Protein AF-A0A357A1F5-F1 (afdb_monomer_lite)

Structure (mmCIF, N/CA/C/O backbone):
data_AF-A0A357A1F5-F1
#
_entry.id   AF-A0A357A1F5-F1
#
loop_
_atom_site.group_PDB
_atom_site.id
_atom_site.type_symbol
_atom_site.label_atom_id
_atom_site.label_alt_id
_atom_site.label_comp_id
_atom_site.label_asym_id
_atom_site.label_entity_id
_atom_site.label_seq_id
_atom_site.pdbx_PDB_ins_code
_atom_site.Cartn_x
_atom_site.Cartn_y
_atom_site.Cartn_z
_atom_site.occupancy
_atom_site.B_iso_or_equiv
_atom_site.auth_seq_id
_atom_site.auth_comp_id
_atom_site.auth_asym_id
_atom_site.auth_atom_id
_atom_site.pdbx_PDB_model_num
ATOM 1 N N . MET A 1 1 ? -5.193 12.712 -18.871 1.00 34.47 1 MET A N 1
ATOM 2 C CA . MET A 1 1 ? -5.203 13.002 -17.421 1.00 34.47 1 MET A CA 1
ATOM 3 C C . MET A 1 1 ? -4.021 12.265 -16.805 1.00 34.47 1 MET A C 1
ATOM 5 O O . MET A 1 1 ? -4.047 11.046 -16.773 1.00 34.47 1 MET A O 1
ATOM 9 N N . THR A 1 2 ? -2.942 12.952 -16.423 1.00 32.88 2 THR A N 1
ATOM 10 C CA . THR A 1 2 ? -1.792 12.306 -15.763 1.00 32.88 2 THR A CA 1
ATOM 11 C C . THR A 1 2 ? -1.949 12.461 -14.257 1.00 32.88 2 THR A C 1
ATOM 13 O O . THR A 1 2 ? -1.684 13.533 -13.716 1.00 32.88 2 THR A O 1
ATOM 16 N N . ALA A 1 3 ? -2.402 11.411 -13.575 1.00 40.53 3 ALA A N 1
ATOM 17 C CA . ALA A 1 3 ? -2.366 11.350 -12.120 1.00 40.53 3 ALA A CA 1
ATOM 18 C C . ALA A 1 3 ? -0.908 11.147 -11.682 1.00 40.53 3 ALA A C 1
ATOM 20 O O . ALA A 1 3 ? -0.460 10.025 -11.471 1.00 40.53 3 ALA A O 1
ATOM 21 N N . ARG A 1 4 ? -0.127 12.230 -11.598 1.00 48.81 4 ARG A N 1
ATOM 22 C CA . ARG A 1 4 ? 1.127 12.183 -10.845 1.00 48.81 4 ARG A CA 1
ATOM 23 C C . ARG A 1 4 ? 0.730 12.200 -9.376 1.00 48.81 4 ARG A C 1
ATOM 25 O O . ARG A 1 4 ? 0.204 13.202 -8.906 1.00 48.81 4 ARG A O 1
ATOM 32 N N . ALA A 1 5 ? 0.916 11.091 -8.668 1.00 53.19 5 ALA A N 1
ATOM 33 C CA . ALA A 1 5 ? 0.856 11.107 -7.213 1.00 53.19 5 ALA A CA 1
ATOM 34 C C . ALA A 1 5 ? 1.968 12.055 -6.729 1.00 53.19 5 ALA A C 1
ATOM 36 O O . ALA A 1 5 ? 3.145 11.708 -6.782 1.00 53.19 5 ALA A O 1
ATOM 37 N N . VAL A 1 6 ? 1.611 13.288 -6.354 1.00 56.94 6 VAL A N 1
ATOM 38 C CA . VAL A 1 6 ? 2.560 14.348 -5.960 1.00 56.94 6 VAL A CA 1
ATOM 39 C C . VAL A 1 6 ? 3.006 14.138 -4.507 1.00 56.94 6 VAL A C 1
ATOM 41 O O . VAL A 1 6 ? 2.802 14.985 -3.644 1.00 56.94 6 VAL A O 1
ATOM 44 N N . GLY A 1 7 ? 3.561 12.967 -4.199 1.00 74.19 7 GLY A N 1
ATOM 45 C CA . GLY A 1 7 ? 4.016 12.651 -2.849 1.00 74.19 7 GLY A CA 1
ATOM 46 C C . GLY A 1 7 ? 4.634 11.266 -2.725 1.00 74.19 7 GLY A C 1
ATOM 47 O O . GLY A 1 7 ? 4.376 10.379 -3.546 1.00 74.19 7 GLY A O 1
ATOM 48 N N . SER A 1 8 ? 5.432 11.084 -1.670 1.00 88.38 8 SER A N 1
ATOM 49 C CA . SER A 1 8 ? 6.035 9.792 -1.335 1.00 88.38 8 SER A CA 1
ATOM 50 C C . SER A 1 8 ? 4.972 8.706 -1.193 1.00 88.38 8 SER A C 1
ATOM 52 O O . SER A 1 8 ? 3.796 8.984 -0.909 1.00 88.38 8 SER A O 1
ATOM 54 N N . PHE A 1 9 ? 5.378 7.450 -1.369 1.00 91.31 9 PHE A N 1
ATOM 55 C CA . PHE A 1 9 ? 4.456 6.329 -1.222 1.00 91.31 9 PHE A CA 1
ATOM 56 C C . PHE A 1 9 ? 3.709 6.340 0.119 1.00 91.31 9 PHE A C 1
ATOM 58 O O . PHE A 1 9 ? 2.485 6.198 0.137 1.00 91.31 9 PHE A O 1
ATOM 65 N N . ARG A 1 10 ? 4.404 6.676 1.214 1.00 92.62 10 ARG A N 1
ATOM 66 C CA . ARG A 1 10 ? 3.819 6.855 2.555 1.00 92.62 10 ARG A CA 1
ATOM 67 C C . ARG A 1 10 ? 2.640 7.833 2.582 1.00 92.62 10 ARG A C 1
ATOM 69 O O . ARG A 1 10 ? 1.583 7.493 3.103 1.00 92.62 10 ARG A O 1
ATOM 76 N N . VAL A 1 11 ? 2.790 9.023 1.993 1.00 92.06 11 VAL A N 1
ATOM 77 C CA . VAL A 1 11 ? 1.719 10.041 1.973 1.00 92.06 11 VAL A CA 1
ATOM 78 C C . VAL A 1 11 ? 0.493 9.523 1.231 1.00 92.06 11 VAL A C 1
ATOM 80 O O . VAL A 1 11 ? -0.639 9.721 1.661 1.00 92.06 11 VAL A O 1
ATOM 83 N N . THR A 1 12 ? 0.713 8.830 0.116 1.00 93.00 12 THR A N 1
ATOM 84 C CA . THR A 1 12 ? -0.397 8.288 -0.673 1.00 93.00 12 THR A CA 1
ATOM 85 C C . THR A 1 12 ? -1.125 7.170 0.064 1.00 93.00 12 THR A C 1
ATOM 87 O O . THR A 1 12 ? -2.349 7.111 0.001 1.00 93.00 12 THR A O 1
ATOM 90 N N . LEU A 1 13 ? -0.404 6.315 0.792 1.00 94.50 13 LEU A N 1
ATOM 91 C CA . LEU A 1 13 ? -1.016 5.278 1.621 1.00 94.50 13 LEU A CA 1
ATOM 92 C C . LEU A 1 13 ? -1.866 5.882 2.731 1.00 94.50 13 LEU A C 1
ATOM 94 O O . LEU A 1 13 ? -3.013 5.483 2.899 1.00 94.50 13 LEU A O 1
ATOM 98 N N . GLU A 1 14 ? -1.343 6.883 3.433 1.00 94.88 14 GLU A N 1
ATOM 99 C CA . GLU A 1 14 ? -2.072 7.542 4.513 1.00 94.88 14 GLU A CA 1
ATOM 100 C C . GLU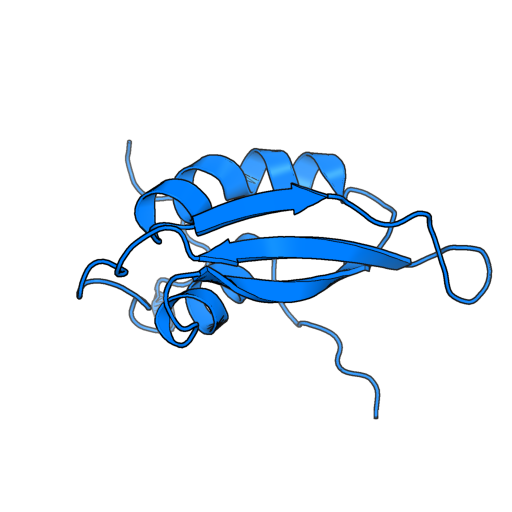 A 1 14 ? -3.359 8.212 4.024 1.00 94.88 14 GLU A C 1
ATOM 102 O O . GLU A 1 14 ? -4.375 8.164 4.707 1.00 94.88 14 GLU A O 1
ATOM 107 N N . LEU A 1 15 ? -3.348 8.777 2.815 1.00 94.00 15 LEU A N 1
ATOM 108 C CA . LEU A 1 15 ? -4.528 9.399 2.218 1.00 94.00 15 LEU A CA 1
ATOM 109 C C . LEU A 1 15 ? -5.522 8.399 1.615 1.00 94.00 15 LEU A C 1
ATOM 111 O O . LEU A 1 15 ? -6.695 8.736 1.485 1.00 94.00 15 LEU A O 1
ATOM 115 N N . ALA A 1 16 ? -5.083 7.200 1.225 1.00 95.06 16 ALA A N 1
ATOM 116 C CA . ALA A 1 16 ? -5.923 6.240 0.508 1.00 95.06 16 ALA A CA 1
ATOM 117 C C . ALA A 1 16 ? -6.444 5.102 1.396 1.00 95.06 16 ALA A C 1
ATOM 119 O O . ALA A 1 16 ? -7.634 4.787 1.363 1.00 95.06 16 ALA A O 1
ATOM 120 N N . VAL A 1 17 ? -5.573 4.485 2.200 1.00 96.62 17 VAL A N 1
ATOM 121 C CA . VAL A 1 17 ? -5.879 3.280 2.988 1.00 96.62 17 VAL A CA 1
ATOM 122 C C . VAL A 1 17 ? -7.047 3.467 3.967 1.00 96.62 17 VAL A C 1
ATOM 124 O O . VAL A 1 17 ? -7.854 2.539 4.068 1.00 96.62 17 VAL A O 1
ATOM 127 N N . PRO A 1 18 ? -7.225 4.620 4.649 1.00 96.31 18 PRO A N 1
ATOM 128 C CA . PRO A 1 18 ? -8.374 4.834 5.533 1.00 96.31 18 PRO A CA 1
ATOM 129 C C . PRO A 1 18 ? -9.743 4.715 4.857 1.00 96.31 18 PRO A C 1
ATOM 131 O O . PRO A 1 18 ? -10.712 4.359 5.519 1.00 96.31 18 PRO A O 1
ATOM 134 N N . TYR A 1 19 ? -9.820 4.955 3.548 1.00 94.88 19 TYR A N 1
ATOM 135 C CA . TYR A 1 19 ? -11.066 4.875 2.783 1.00 94.88 19 TYR A CA 1
ATOM 136 C C . TYR A 1 19 ? -11.285 3.510 2.120 1.00 94.88 19 TYR A C 1
ATOM 138 O O . TYR A 1 19 ? -12.324 3.270 1.505 1.00 94.88 19 TYR A O 1
ATOM 146 N N . MET A 1 20 ? -10.316 2.599 2.217 1.00 97.00 20 MET A N 1
ATOM 147 C CA . MET A 1 20 ? -10.446 1.254 1.671 1.00 97.00 20 MET A CA 1
ATOM 148 C C . MET A 1 20 ? -11.320 0.391 2.582 1.00 97.00 20 MET A C 1
ATOM 150 O O . MET A 1 20 ? -11.121 0.340 3.796 1.00 97.00 20 MET A O 1
ATOM 154 N N . LYS A 1 21 ? -12.242 -0.372 1.987 1.00 97.12 21 LYS A N 1
ATOM 155 C CA . LYS A 1 21 ? -12.949 -1.442 2.705 1.00 97.12 21 LYS A CA 1
ATOM 156 C C . LYS A 1 21 ? -11.958 -2.505 3.192 1.00 97.12 21 LYS A C 1
ATOM 158 O O . LYS A 1 21 ? -11.012 -2.823 2.471 1.00 97.12 21 LYS A O 1
ATOM 163 N N . VAL A 1 22 ? -12.207 -3.108 4.354 1.00 98.19 22 VAL A N 1
ATOM 164 C CA . VAL A 1 22 ? -11.462 -4.298 4.810 1.00 98.19 22 VAL A CA 1
ATOM 165 C C . VAL A 1 22 ? -11.621 -5.434 3.788 1.00 98.19 22 VAL A C 1
ATOM 167 O O . VAL A 1 22 ? -12.700 -5.627 3.227 1.00 98.19 22 VAL A O 1
ATOM 170 N N . GLY A 1 23 ? -10.523 -6.123 3.473 1.00 97.69 23 GLY A N 1
ATOM 171 C CA . GLY A 1 23 ? -10.402 -7.082 2.369 1.00 97.69 23 GLY A CA 1
ATOM 172 C C . GLY A 1 23 ? -10.277 -6.442 0.977 1.00 97.69 23 GLY A C 1
ATOM 173 O O . GLY A 1 23 ? -10.059 -7.139 -0.011 1.00 97.69 23 GLY A O 1
ATOM 174 N N . GLY A 1 24 ? -10.417 -5.118 0.861 1.00 97.31 24 GLY A N 1
ATOM 175 C CA . GLY A 1 24 ? -10.240 -4.379 -0.387 1.00 97.31 24 GLY A CA 1
ATOM 176 C C . GLY A 1 24 ? -8.770 -4.222 -0.776 1.00 97.31 24 GLY A C 1
ATOM 177 O O . GLY A 1 24 ? -7.883 -4.230 0.074 1.00 97.31 24 GLY A O 1
ATOM 178 N N . SER A 1 25 ? -8.512 -4.046 -2.073 1.00 97.12 25 SER A N 1
ATOM 179 C CA . SER A 1 25 ? -7.174 -3.763 -2.609 1.00 97.12 25 SER A CA 1
ATOM 180 C C . SER A 1 25 ? -7.118 -2.383 -3.258 1.00 97.12 25 SER A C 1
ATOM 182 O O . SER A 1 25 ? -8.060 -1.971 -3.934 1.00 97.12 25 SER A O 1
ATOM 184 N N . GLY A 1 26 ? -6.002 -1.692 -3.052 1.00 96.44 26 GLY A N 1
ATOM 185 C CA . GLY A 1 26 ? -5.628 -0.457 -3.724 1.00 96.44 26 GLY A CA 1
ATOM 186 C C . GLY A 1 26 ? -4.431 -0.715 -4.631 1.00 96.44 26 GLY A C 1
ATOM 187 O O . GLY A 1 26 ? -3.556 -1.521 -4.303 1.00 96.44 26 GLY A O 1
ATOM 188 N N . PHE A 1 27 ? -4.403 -0.040 -5.776 1.00 95.44 27 PHE A N 1
ATOM 189 C CA . PHE A 1 27 ? -3.352 -0.172 -6.780 1.00 95.44 27 PHE A CA 1
ATOM 190 C C . PHE A 1 27 ? -2.682 1.182 -6.958 1.00 95.44 27 PHE A C 1
ATOM 192 O O . PHE A 1 27 ? -3.336 2.159 -7.319 1.00 95.44 27 PHE A O 1
ATOM 199 N N . PHE A 1 28 ? -1.385 1.234 -6.675 1.00 93.31 28 PHE A N 1
ATOM 200 C CA . PHE A 1 28 ? -0.624 2.473 -6.589 1.00 93.31 28 PHE A CA 1
ATOM 201 C C . PHE A 1 28 ? 0.470 2.478 -7.659 1.00 93.31 28 PHE A C 1
ATOM 203 O O . PHE A 1 28 ? 1.492 1.809 -7.482 1.00 93.31 28 PHE A O 1
ATOM 210 N N . PRO A 1 29 ? 0.271 3.201 -8.776 1.00 92.06 29 PRO A N 1
ATOM 211 C CA . PRO A 1 29 ? 1.309 3.417 -9.774 1.00 92.06 29 PRO A CA 1
ATOM 212 C C . PRO A 1 29 ? 2.500 4.160 -9.169 1.00 92.06 29 PRO A C 1
ATOM 214 O O . PRO A 1 29 ? 2.327 5.192 -8.517 1.00 92.06 29 PRO A O 1
ATOM 217 N N . ARG A 1 30 ? 3.706 3.647 -9.404 1.00 89.62 30 ARG A N 1
ATOM 218 C CA . ARG A 1 30 ? 4.975 4.244 -8.982 1.00 89.62 30 ARG A CA 1
ATOM 219 C C . ARG A 1 30 ? 6.006 4.171 -10.086 1.00 89.62 30 ARG A C 1
ATOM 221 O O . ARG A 1 30 ? 5.955 3.274 -10.922 1.00 89.62 30 ARG A O 1
ATOM 228 N N . GLY A 1 31 ? 6.942 5.116 -10.066 1.00 87.31 31 GLY A N 1
ATOM 229 C CA . GLY A 1 31 ? 8.129 5.030 -10.904 1.00 87.31 31 GLY A CA 1
ATOM 230 C C . GLY A 1 31 ? 8.934 3.784 -10.540 1.00 87.31 31 GLY A C 1
ATOM 231 O O . GLY A 1 31 ? 9.034 3.423 -9.371 1.00 87.31 31 GLY A O 1
ATOM 232 N N . ARG A 1 32 ? 9.503 3.116 -11.543 1.00 80.50 32 ARG A N 1
ATOM 233 C CA . ARG A 1 32 ? 10.340 1.922 -11.362 1.00 80.50 32 ARG A CA 1
ATOM 234 C C . ARG A 1 32 ? 11.572 2.220 -10.506 1.00 80.50 32 ARG A C 1
ATOM 236 O O . ARG A 1 32 ? 12.010 1.383 -9.718 1.00 80.50 32 ARG A O 1
ATOM 243 N N . VAL A 1 33 ? 12.151 3.406 -10.677 1.00 78.44 33 VAL A N 1
ATOM 244 C CA . VAL A 1 33 ? 13.328 3.829 -9.917 1.00 78.44 33 VAL A CA 1
ATOM 245 C C . VAL A 1 33 ? 12.902 4.049 -8.461 1.00 78.44 33 VAL A C 1
ATOM 247 O O . VAL A 1 33 ? 12.015 4.854 -8.205 1.00 78.44 33 VAL A O 1
ATOM 250 N N . HIS A 1 34 ? 13.524 3.324 -7.525 1.00 82.69 34 HIS A N 1
ATOM 251 C CA . HIS A 1 34 ? 1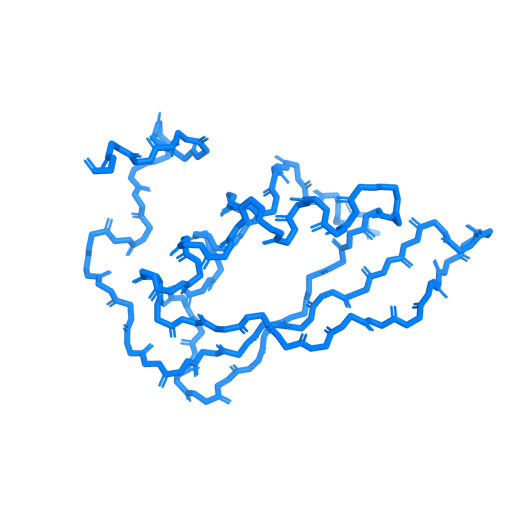3.281 3.388 -6.070 1.00 82.69 34 HIS A CA 1
ATOM 252 C C . HIS A 1 34 ? 11.986 2.747 -5.539 1.00 82.69 34 HIS A C 1
ATOM 254 O O . HIS A 1 34 ? 11.690 2.887 -4.353 1.00 82.69 34 HIS A O 1
ATOM 260 N N . VAL A 1 35 ? 11.247 1.978 -6.348 1.00 88.44 35 VAL A N 1
ATOM 261 C CA . VAL A 1 35 ? 9.992 1.350 -5.888 1.00 88.44 35 VAL A CA 1
ATOM 262 C C . VAL A 1 35 ? 10.185 0.450 -4.657 1.00 88.44 35 VAL A C 1
ATOM 264 O O . VAL A 1 35 ? 9.364 0.468 -3.747 1.00 88.44 35 VAL A O 1
ATOM 267 N N . MET A 1 36 ? 11.286 -0.308 -4.594 1.00 90.44 36 MET A N 1
ATOM 268 C CA . MET A 1 36 ? 11.558 -1.215 -3.471 1.00 90.44 36 MET A CA 1
ATOM 269 C C . MET A 1 36 ? 11.894 -0.446 -2.193 1.00 90.44 36 MET A C 1
ATOM 271 O O . MET A 1 36 ? 11.320 -0.735 -1.149 1.00 90.44 36 MET A O 1
ATOM 275 N N . SER A 1 37 ? 12.731 0.592 -2.283 1.00 90.56 37 SER A N 1
ATOM 276 C CA . SER A 1 37 ? 13.034 1.460 -1.139 1.00 90.56 37 SER A CA 1
ATOM 277 C C . SER A 1 37 ? 11.797 2.214 -0.647 1.00 90.56 37 SER A C 1
ATOM 279 O O . SER A 1 37 ? 11.601 2.337 0.555 1.00 90.56 37 SER A O 1
ATOM 281 N N . GLU A 1 38 ? 10.911 2.664 -1.545 1.00 90.38 38 GLU A N 1
ATOM 282 C CA . GLU A 1 38 ? 9.644 3.279 -1.129 1.00 90.38 38 GLU A CA 1
ATOM 283 C C . GLU A 1 38 ? 8.742 2.289 -0.380 1.00 90.38 38 GLU A C 1
ATOM 285 O O . GLU A 1 38 ? 8.073 2.676 0.579 1.00 90.38 38 GLU A O 1
ATOM 290 N N . ILE A 1 39 ? 8.710 1.021 -0.809 1.00 93.06 39 ILE A N 1
ATOM 291 C CA . ILE A 1 39 ? 7.961 -0.039 -0.124 1.00 93.06 39 ILE A CA 1
ATOM 292 C C . ILE A 1 39 ? 8.538 -0.276 1.266 1.00 93.06 39 ILE A C 1
ATOM 294 O O . ILE A 1 39 ? 7.774 -0.246 2.227 1.00 93.06 39 ILE A O 1
ATOM 298 N N . GLU A 1 40 ? 9.851 -0.482 1.374 1.00 92.88 40 GLU A N 1
ATOM 299 C CA . GLU A 1 40 ? 10.551 -0.691 2.648 1.00 92.88 40 GLU A CA 1
ATOM 300 C C . GLU A 1 40 ? 10.279 0.459 3.618 1.00 92.88 40 GLU A C 1
ATOM 302 O O . GLU A 1 40 ? 9.831 0.235 4.741 1.00 92.88 40 GLU A O 1
ATOM 307 N N . GLU A 1 41 ? 10.430 1.702 3.159 1.00 90.62 41 GLU A N 1
ATOM 308 C CA . GLU A 1 41 ? 10.145 2.883 3.968 1.00 90.62 41 GLU A CA 1
ATOM 309 C C . GLU A 1 41 ? 8.678 2.986 4.389 1.00 90.62 41 GLU A C 1
ATOM 311 O O . GLU A 1 41 ? 8.384 3.654 5.377 1.00 90.62 41 GLU A O 1
ATOM 316 N N . ALA A 1 42 ? 7.742 2.380 3.660 1.00 92.06 42 ALA A N 1
ATOM 317 C CA . ALA A 1 42 ? 6.313 2.460 3.936 1.00 92.06 42 ALA A CA 1
ATOM 318 C C . ALA A 1 42 ? 5.746 1.282 4.744 1.00 92.06 42 ALA A C 1
ATOM 320 O O . ALA A 1 42 ? 4.589 1.366 5.163 1.00 92.06 42 ALA A O 1
ATOM 321 N N . GLN A 1 43 ? 6.523 0.222 4.995 1.00 92.31 43 GLN A N 1
ATOM 322 C CA . GLN A 1 43 ? 6.028 -1.002 5.642 1.00 92.31 43 GLN A CA 1
ATOM 323 C C . GLN A 1 43 ? 5.397 -0.748 7.016 1.00 9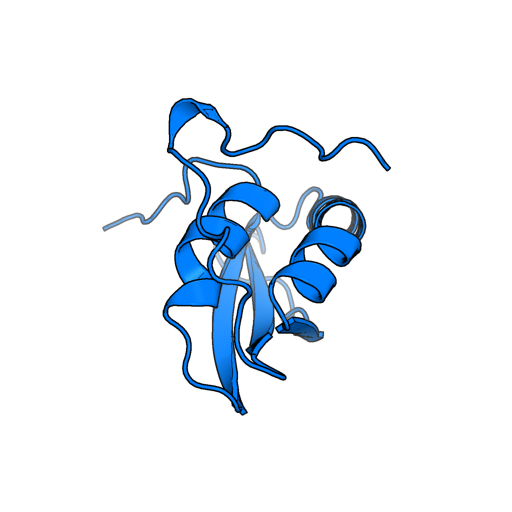2.31 43 GLN A C 1
ATOM 325 O O . GLN A 1 43 ? 4.291 -1.228 7.275 1.00 92.31 43 GLN A O 1
ATOM 330 N N . ASP A 1 44 ? 6.055 0.039 7.868 1.00 93.25 44 ASP A N 1
ATOM 331 C CA . ASP A 1 44 ? 5.560 0.321 9.222 1.00 93.25 44 ASP A CA 1
ATOM 332 C C . ASP A 1 44 ? 4.234 1.085 9.189 1.00 93.25 44 ASP A C 1
ATOM 334 O O . ASP A 1 44 ? 3.266 0.702 9.844 1.00 93.25 44 ASP A O 1
ATOM 338 N N . LEU A 1 45 ? 4.149 2.105 8.329 1.00 93.94 45 LEU A N 1
ATOM 339 C CA . LEU A 1 45 ? 2.923 2.878 8.152 1.00 93.94 45 LEU A CA 1
ATOM 340 C C . LEU A 1 45 ? 1.795 2.009 7.588 1.00 93.94 45 LEU A C 1
ATOM 342 O O . LEU A 1 45 ? 0.655 2.138 8.017 1.00 93.94 45 LEU A O 1
ATOM 346 N N . CYS A 1 46 ? 2.083 1.106 6.647 1.00 94.50 46 CYS A N 1
ATOM 347 C CA . CYS A 1 46 ? 1.091 0.144 6.169 1.00 94.50 46 CYS A CA 1
ATOM 348 C C . CYS A 1 46 ? 0.510 -0.672 7.329 1.00 94.50 46 CYS A C 1
ATOM 350 O O . CYS A 1 46 ? -0.713 -0.774 7.439 1.00 94.50 46 CYS A O 1
ATOM 352 N N . ARG A 1 47 ? 1.367 -1.181 8.223 1.00 94.25 47 ARG A N 1
ATOM 353 C CA . ARG A 1 47 ? 0.947 -1.963 9.391 1.00 94.25 47 ARG A CA 1
ATOM 354 C C . ARG A 1 47 ? 0.061 -1.151 10.336 1.00 94.25 47 ARG A C 1
ATOM 356 O O . ARG A 1 47 ? -1.002 -1.631 10.722 1.00 94.25 47 ARG A O 1
ATOM 363 N N . GLU A 1 48 ? 0.449 0.080 10.656 1.00 94.56 48 GLU A N 1
ATOM 364 C CA . GLU A 1 48 ? -0.345 0.999 11.489 1.00 94.56 48 GLU A CA 1
ATOM 365 C C . GLU A 1 48 ? -1.693 1.350 10.853 1.00 94.56 48 GLU A C 1
ATOM 367 O O . GLU A 1 48 ? -2.731 1.385 11.518 1.00 94.56 48 GLU A O 1
ATOM 372 N N . LEU A 1 49 ? -1.698 1.550 9.534 1.00 96.50 49 LEU A N 1
ATOM 373 C CA . LEU A 1 49 ? -2.911 1.778 8.765 1.00 96.50 49 LEU A CA 1
ATOM 374 C C . LEU A 1 49 ? -3.749 0.502 8.609 1.00 96.50 49 LEU A C 1
ATOM 376 O O . LEU A 1 49 ? -4.796 0.559 7.968 1.00 96.50 49 LEU A O 1
ATOM 380 N N 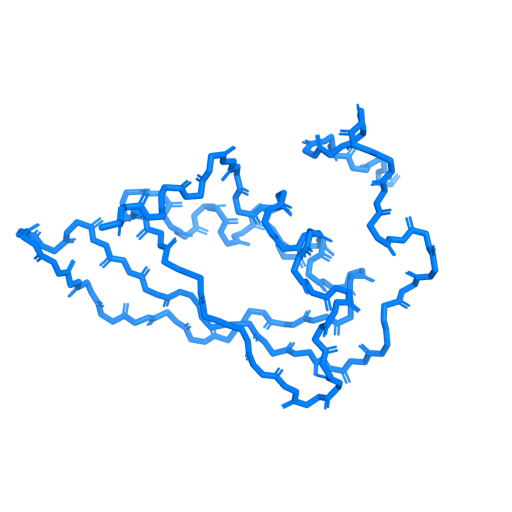. GLY A 1 50 ? -3.335 -0.645 9.155 1.00 97.12 50 GLY A N 1
ATOM 381 C CA . GLY A 1 50 ? -4.064 -1.908 9.061 1.00 97.12 50 GLY A CA 1
ATOM 382 C C . GLY A 1 50 ? -4.091 -2.490 7.646 1.00 97.12 50 GLY A C 1
ATOM 383 O O . GLY A 1 50 ? -5.114 -3.034 7.220 1.00 97.12 50 GLY A O 1
ATOM 384 N N . ALA A 1 51 ? -3.009 -2.320 6.892 1.00 97.88 51 ALA A N 1
ATOM 385 C CA . ALA A 1 51 ? -2.856 -2.769 5.517 1.00 97.88 51 ALA A CA 1
ATOM 386 C C . ALA A 1 51 ? -1.511 -3.469 5.290 1.00 97.88 51 ALA A C 1
ATOM 388 O O . ALA A 1 51 ? -0.569 -3.338 6.066 1.00 97.88 51 ALA A O 1
ATOM 389 N N . GLU A 1 52 ? -1.420 -4.204 4.189 1.00 97.19 52 GLU A N 1
ATOM 390 C CA . GLU A 1 52 ? -0.236 -4.969 3.815 1.00 97.19 52 GLU A CA 1
ATOM 391 C C . GLU A 1 52 ? 0.119 -4.707 2.353 1.00 97.19 52 GLU A C 1
ATOM 393 O O . GLU A 1 52 ? -0.751 -4.722 1.474 1.00 97.19 52 GLU A O 1
ATOM 398 N N . VAL A 1 53 ? 1.405 -4.468 2.089 1.00 95.88 53 VAL A N 1
ATOM 399 C CA . VAL A 1 53 ? 1.927 -4.430 0.722 1.00 95.88 53 VAL A CA 1
ATOM 400 C C . VAL A 1 53 ? 2.002 -5.863 0.207 1.00 95.88 53 VAL A C 1
ATOM 402 O O . VAL A 1 53 ? 2.702 -6.691 0.773 1.00 95.88 53 VAL A O 1
ATOM 405 N N . GLY A 1 54 ? 1.265 -6.149 -0.863 1.00 92.12 54 GLY A N 1
ATOM 406 C CA . GLY A 1 54 ? 1.280 -7.447 -1.522 1.00 92.12 54 GLY A CA 1
ATOM 407 C C . GLY A 1 54 ? 2.277 -7.466 -2.677 1.00 92.12 54 GLY A C 1
ATOM 408 O O . GLY A 1 54 ? 3.478 -7.295 -2.512 1.00 92.12 54 GLY A O 1
ATOM 409 N N . SER A 1 55 ? 1.765 -7.687 -3.885 1.00 94.00 55 SER A N 1
ATOM 410 C CA . SER A 1 55 ? 2.575 -7.833 -5.094 1.00 94.00 55 SER A CA 1
ATOM 411 C C . SER A 1 55 ? 2.960 -6.497 -5.730 1.00 94.00 55 SER A C 1
ATOM 413 O O . SER A 1 55 ? 2.159 -5.558 -5.755 1.00 94.00 55 SER A O 1
ATOM 415 N N . VAL A 1 56 ? 4.121 -6.474 -6.383 1.00 95.06 56 VAL A N 1
ATOM 416 C CA . VAL A 1 56 ? 4.517 -5.424 -7.330 1.00 95.06 56 VAL A CA 1
ATOM 417 C C . VAL A 1 56 ? 4.424 -5.983 -8.746 1.00 95.06 56 VAL A C 1
ATOM 419 O O . VAL A 1 56 ? 4.893 -7.089 -9.008 1.00 95.06 56 VAL A O 1
ATOM 422 N N . SER A 1 57 ? 3.790 -5.252 -9.660 1.00 94.56 57 SER A N 1
ATOM 423 C CA . SER A 1 57 ? 3.683 -5.679 -11.056 1.00 94.56 57 SER A CA 1
ATOM 424 C C . SER A 1 57 ? 5.050 -5.668 -11.755 1.00 94.56 57 SER A C 1
ATOM 426 O O . SER A 1 57 ? 5.944 -4.908 -11.363 1.00 94.56 57 SER A O 1
ATOM 428 N N . PRO A 1 58 ? 5.203 -6.411 -12.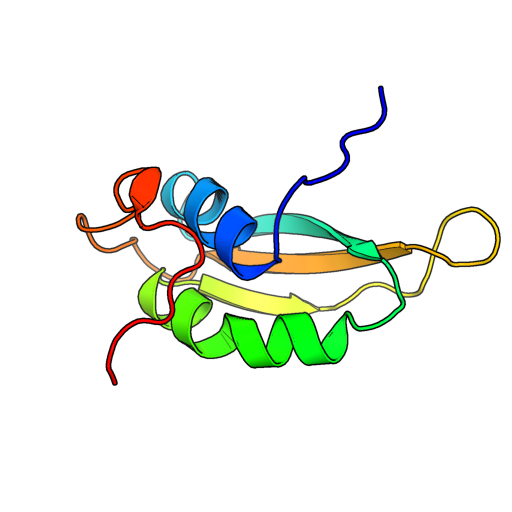865 1.00 93.44 58 PRO A N 1
ATOM 429 C CA . PRO A 1 58 ? 6.263 -6.130 -13.825 1.00 93.44 58 PRO A CA 1
ATOM 430 C C . PRO A 1 58 ? 6.240 -4.654 -14.276 1.00 93.44 58 PRO A C 1
ATOM 432 O O . PRO A 1 58 ? 5.173 -4.021 -14.232 1.00 93.44 58 PRO A O 1
ATOM 435 N N . PRO A 1 59 ? 7.388 -4.093 -14.700 1.00 91.75 59 PRO A N 1
ATOM 436 C CA . PRO A 1 59 ? 7.444 -2.755 -15.280 1.00 91.75 59 PRO A CA 1
ATOM 437 C C . PRO A 1 59 ? 6.562 -2.601 -16.526 1.00 91.75 59 PRO A C 1
ATOM 439 O O . PRO A 1 59 ? 6.474 -3.516 -17.342 1.00 91.75 59 PRO A O 1
ATOM 442 N N . TYR A 1 60 ? 5.934 -1.436 -16.681 1.00 88.88 60 TYR A N 1
ATOM 443 C CA . TYR A 1 60 ? 5.067 -1.065 -17.802 1.00 88.88 60 TYR A CA 1
ATOM 444 C C . TYR A 1 60 ? 5.218 0.426 -18.160 1.00 88.88 60 TYR A C 1
ATOM 446 O O . TYR A 1 60 ? 5.898 1.182 -17.461 1.00 88.88 60 TYR A O 1
ATOM 454 N N . GLY A 1 61 ? 4.562 0.843 -19.247 1.00 86.50 61 GLY A N 1
ATOM 455 C CA . GLY A 1 61 ? 4.690 2.184 -19.824 1.00 86.50 61 GLY A CA 1
ATOM 456 C C . GLY A 1 61 ? 5.871 2.289 -20.788 1.00 86.50 61 GLY A C 1
ATOM 457 O O . GLY A 1 61 ? 6.593 1.310 -21.002 1.00 86.50 61 GLY A O 1
ATOM 458 N N . ASP A 1 62 ? 6.065 3.473 -21.366 1.00 82.88 62 ASP A N 1
ATOM 459 C CA . ASP A 1 62 ? 7.177 3.727 -22.284 1.00 82.88 62 ASP A CA 1
ATOM 460 C C . ASP A 1 62 ? 8.501 3.443 -21.563 1.00 82.88 62 ASP A C 1
ATOM 462 O O . ASP A 1 62 ? 8.743 3.934 -20.463 1.00 82.88 62 ASP A O 1
ATOM 466 N N . ASN A 1 63 ? 9.316 2.553 -22.136 1.00 85.38 63 ASN A N 1
ATOM 467 C CA . ASN A 1 63 ? 10.577 2.060 -21.563 1.00 85.38 63 ASN A CA 1
ATOM 468 C C . ASN A 1 63 ? 10.480 1.377 -20.177 1.00 85.38 63 ASN A C 1
ATOM 470 O O . ASN A 1 63 ? 11.501 1.172 -19.515 1.00 85.38 63 ASN A O 1
ATOM 474 N N . GLY A 1 64 ? 9.285 0.972 -19.730 1.00 85.88 64 GLY A N 1
ATOM 475 C CA . GLY A 1 64 ? 9.108 0.299 -18.438 1.00 85.88 64 GLY A CA 1
ATOM 476 C C . GLY A 1 64 ? 9.361 1.219 -17.240 1.00 85.88 64 GLY A C 1
ATOM 477 O O . GLY A 1 64 ? 9.928 0.793 -16.232 1.00 85.88 64 GLY A O 1
ATOM 478 N N . GLU A 1 65 ? 8.985 2.491 -17.359 1.00 88.06 65 GLU A N 1
ATOM 479 C CA . GLU A 1 65 ? 9.209 3.510 -16.330 1.00 88.06 65 GLU A CA 1
ATOM 480 C C . GLU A 1 65 ? 8.314 3.357 -15.093 1.00 88.06 65 GLU A C 1
ATOM 482 O O . GLU A 1 65 ? 8.615 3.952 -14.059 1.00 88.06 65 GLU A O 1
ATOM 487 N N . SER A 1 66 ? 7.232 2.574 -15.162 1.00 89.75 66 SER A N 1
ATOM 488 C CA . SER A 1 66 ? 6.232 2.467 -14.092 1.00 89.75 66 SER A CA 1
ATOM 489 C C . SER A 1 66 ? 6.019 1.036 -13.599 1.00 89.75 66 SER A C 1
ATOM 491 O O . SER A 1 66 ? 6.143 0.079 -14.351 1.00 89.75 66 SER A O 1
ATOM 493 N N . GLN A 1 67 ? 5.642 0.884 -12.332 1.00 92.81 67 GLN A N 1
ATOM 494 C CA . GLN A 1 67 ? 5.191 -0.362 -11.704 1.00 92.81 67 GLN A CA 1
ATOM 495 C C . GLN A 1 67 ? 3.947 -0.096 -10.849 1.00 92.81 67 GLN A C 1
ATOM 497 O O . GLN A 1 67 ? 3.680 1.037 -10.456 1.00 92.81 67 GLN A O 1
ATOM 502 N N . ILE A 1 68 ? 3.136 -1.124 -10.605 1.00 94.00 68 ILE A N 1
ATOM 503 C CA . ILE A 1 68 ? 1.953 -1.038 -9.745 1.00 94.00 68 ILE A CA 1
ATOM 504 C C . ILE A 1 68 ? 2.250 -1.785 -8.458 1.00 94.00 68 ILE A C 1
ATOM 506 O O . ILE A 1 68 ? 2.529 -2.982 -8.489 1.00 94.00 68 ILE A O 1
ATOM 510 N N . ILE A 1 69 ? 2.128 -1.098 -7.328 1.00 95.56 69 ILE A N 1
ATOM 511 C CA . ILE A 1 69 ? 2.147 -1.729 -6.012 1.00 95.56 69 ILE A CA 1
ATOM 512 C C . ILE A 1 69 ? 0.703 -2.039 -5.618 1.00 95.56 69 ILE A C 1
ATOM 514 O O . ILE A 1 69 ? -0.143 -1.141 -5.597 1.00 95.56 69 ILE A O 1
ATOM 518 N N . ARG A 1 70 ? 0.408 -3.300 -5.299 1.00 96.75 70 ARG A N 1
ATOM 519 C CA . ARG A 1 70 ? -0.874 -3.693 -4.709 1.00 96.75 70 ARG A CA 1
ATOM 520 C C . ARG A 1 70 ? -0.768 -3.643 -3.189 1.00 96.75 70 ARG A C 1
ATOM 522 O O . ARG A 1 70 ? 0.113 -4.271 -2.614 1.00 96.75 70 ARG A O 1
ATOM 529 N N . VAL A 1 71 ? -1.715 -2.974 -2.544 1.00 97.94 71 VAL A N 1
ATOM 530 C CA . VAL A 1 71 ? -1.853 -2.954 -1.081 1.00 97.94 71 VAL A CA 1
ATOM 531 C C . VAL A 1 71 ? -3.233 -3.469 -0.711 1.00 97.94 71 VAL A C 1
ATOM 533 O O . VAL A 1 71 ? -4.221 -3.066 -1.322 1.00 97.94 71 VAL A O 1
ATOM 536 N N . THR A 1 72 ? -3.311 -4.369 0.266 1.00 98.19 72 THR A N 1
ATOM 537 C CA . THR A 1 72 ? -4.573 -4.954 0.740 1.00 98.19 72 THR A CA 1
ATOM 538 C C . THR A 1 72 ? -4.898 -4.419 2.127 1.00 98.19 72 THR A C 1
ATOM 540 O O . THR A 1 72 ? -4.034 -4.376 2.999 1.00 98.19 72 THR A O 1
ATOM 543 N N . LYS A 1 73 ? -6.145 -4.002 2.344 1.00 98.31 73 LYS A N 1
ATOM 544 C CA . LYS A 1 73 ? -6.644 -3.590 3.656 1.00 98.31 73 LYS A CA 1
ATOM 545 C C . LYS A 1 73 ? -6.967 -4.831 4.480 1.00 98.31 73 LYS A C 1
ATOM 547 O O . LYS A 1 73 ? -7.893 -5.560 4.135 1.00 98.31 73 LYS A O 1
ATOM 552 N N . MET A 1 74 ? -6.245 -5.052 5.569 1.00 98.19 74 MET A N 1
ATOM 553 C CA . MET A 1 74 ? -6.384 -6.264 6.383 1.00 98.19 74 MET A CA 1
ATOM 554 C C . MET A 1 74 ? -7.332 -6.061 7.567 1.00 98.19 74 MET A C 1
ATOM 556 O O . MET A 1 74 ? -8.061 -6.972 7.940 1.00 98.19 74 MET A O 1
ATOM 560 N N . GLN A 1 75 ? -7.375 -4.849 8.122 1.00 97.50 75 GLN A N 1
ATOM 561 C CA . GLN A 1 75 ? -8.196 -4.500 9.286 1.00 97.50 75 GLN A CA 1
ATOM 562 C C . GLN A 1 75 ? -8.594 -3.021 9.259 1.00 97.50 75 GLN A C 1
ATOM 564 O O . GLN A 1 75 ? -8.138 -2.277 8.392 1.00 97.50 75 GLN A O 1
ATOM 569 N N . SER A 1 76 ? -9.446 -2.572 10.187 1.00 96.69 76 SER A N 1
ATOM 570 C CA . SER A 1 76 ? -9.811 -1.150 10.297 1.00 96.69 76 SER A CA 1
ATOM 571 C C . SER A 1 76 ? -8.582 -0.271 10.554 1.00 96.69 76 SER A C 1
ATOM 573 O O . SER A 1 76 ? -7.641 -0.692 11.221 1.00 96.69 76 SER A O 1
ATOM 575 N N . THR A 1 77 ? -8.579 0.950 10.013 1.00 95.94 77 THR A N 1
ATOM 576 C CA . THR A 1 77 ? -7.552 1.955 10.343 1.00 95.94 77 THR A CA 1
ATOM 577 C C . THR A 1 77 ? -7.844 2.535 11.725 1.00 95.94 77 THR A C 1
ATOM 579 O O . THR A 1 77 ? -9.016 2.698 12.070 1.00 95.94 77 THR A O 1
ATOM 582 N N . SER A 1 78 ? -6.805 2.878 12.494 1.00 92.69 78 SER A N 1
ATOM 583 C CA . SER A 1 78 ? -6.960 3.729 13.683 1.00 92.69 78 SER A CA 1
ATOM 584 C C . SER A 1 78 ? -7.603 5.076 13.313 1.00 92.69 78 SER A C 1
ATOM 586 O O . SER A 1 78 ? -7.348 5.615 12.235 1.00 92.69 78 SER A O 1
ATOM 588 N N . LEU A 1 79 ? -8.408 5.633 14.225 1.00 91.31 79 LEU A N 1
ATOM 589 C CA . LEU A 1 79 ? -9.096 6.923 14.059 1.00 91.31 79 LEU A CA 1
ATOM 590 C C . LEU A 1 79 ? -8.140 8.126 13.996 1.00 91.31 79 LEU A C 1
ATOM 592 O O . LEU A 1 79 ? -8.555 9.227 13.644 1.00 91.31 79 LEU A O 1
ATOM 596 N N . GLU A 1 80 ? -6.865 7.931 14.332 1.00 90.88 80 GLU A N 1
ATOM 597 C CA . GLU A 1 80 ? -5.821 8.960 14.242 1.00 90.88 80 GLU A CA 1
ATOM 598 C C . GLU A 1 80 ? -5.388 9.252 12.795 1.00 90.88 80 GLU A C 1
ATOM 600 O O . GLU A 1 80 ? -4.707 10.250 12.539 1.00 90.88 80 GLU A O 1
ATOM 605 N N . PHE A 1 81 ? -5.802 8.401 11.849 1.00 91.50 81 PHE A N 1
ATOM 606 C CA . PHE A 1 81 ? -5.487 8.512 10.431 1.00 91.50 81 PHE A CA 1
ATOM 607 C C . PHE A 1 81 ? -6.730 8.824 9.572 1.00 91.50 81 PHE A C 1
ATOM 609 O O . PHE A 1 81 ? -7.823 8.338 9.866 1.00 91.50 81 PHE A O 1
ATOM 616 N N . PRO A 1 82 ? -6.572 9.555 8.452 1.00 91.06 82 PRO A N 1
ATOM 617 C CA . PRO A 1 82 ? -5.345 10.237 8.041 1.00 91.06 82 PRO A CA 1
ATOM 618 C C . PRO A 1 82 ? -4.997 11.367 9.014 1.00 91.06 82 PRO A C 1
ATOM 620 O O . PRO A 1 82 ? -5.886 12.048 9.533 1.00 91.06 82 PRO A O 1
ATOM 623 N N . ARG A 1 83 ? -3.703 11.601 9.256 1.00 90.44 83 ARG A N 1
ATOM 624 C CA . ARG A 1 83 ? -3.294 12.733 10.089 1.00 90.44 83 ARG A CA 1
ATOM 625 C C . ARG A 1 83 ? -3.656 14.039 9.385 1.00 90.44 83 ARG A C 1
ATOM 627 O O . ARG A 1 83 ? -3.901 14.106 8.178 1.00 90.44 83 ARG A O 1
ATOM 634 N N . ARG A 1 84 ? -3.652 15.130 10.153 1.00 87.94 84 ARG A N 1
ATOM 635 C CA . ARG A 1 84 ? -3.835 16.482 9.600 1.00 87.94 84 ARG A CA 1
ATOM 636 C C . ARG A 1 84 ? -2.817 16.720 8.483 1.00 87.94 84 ARG A C 1
ATOM 638 O O . ARG A 1 84 ? -1.649 16.401 8.665 1.00 87.94 84 ARG A O 1
ATOM 645 N N . ALA A 1 85 ? -3.231 17.377 7.397 1.00 83.38 85 ALA A N 1
ATOM 646 C CA . ALA A 1 85 ? -2.410 17.584 6.195 1.00 83.38 85 ALA A CA 1
ATOM 647 C C . ALA A 1 85 ? -0.975 18.079 6.475 1.00 83.38 85 ALA A C 1
ATOM 649 O O . ALA A 1 85 ? -0.026 17.606 5.861 1.00 83.38 85 ALA A O 1
ATOM 650 N N . LYS A 1 86 ? -0.801 18.970 7.464 1.00 84.94 86 LYS A N 1
ATOM 651 C CA . LYS A 1 86 ? 0.507 19.501 7.895 1.00 84.94 86 LYS A CA 1
ATOM 652 C C . LYS A 1 86 ? 1.483 18.463 8.479 1.00 84.94 86 LYS A C 1
ATOM 654 O O . LYS A 1 86 ? 2.645 18.786 8.681 1.00 84.94 86 LYS A O 1
ATOM 659 N N . LEU A 1 87 ? 1.002 17.269 8.827 1.00 83.75 87 LEU A N 1
ATOM 660 C CA . LEU A 1 87 ? 1.778 16.167 9.406 1.00 83.75 87 LEU A CA 1
ATOM 661 C C . LEU A 1 87 ? 2.007 15.026 8.405 1.00 83.75 87 LEU A C 1
ATOM 663 O O . LEU A 1 87 ? 2.680 14.056 8.740 1.00 83.75 87 LEU A O 1
ATOM 667 N N . LEU A 1 88 ? 1.455 15.105 7.192 1.00 82.50 88 LEU A N 1
ATOM 668 C CA . LEU A 1 88 ? 1.664 14.065 6.189 1.00 82.50 88 LEU A CA 1
ATOM 669 C C . LEU A 1 88 ? 3.141 14.009 5.786 1.00 82.50 88 LEU A C 1
ATOM 671 O O . LEU A 1 88 ? 3.781 15.034 5.566 1.00 82.50 88 LEU A O 1
ATOM 675 N N . GLY A 1 89 ? 3.682 12.795 5.681 1.00 74.31 89 GLY A N 1
ATOM 676 C CA . GLY A 1 89 ? 5.069 12.568 5.265 1.00 74.31 89 GLY A CA 1
ATOM 677 C C . GLY A 1 89 ? 6.109 12.686 6.382 1.00 74.31 89 GLY A C 1
ATOM 678 O O . GLY A 1 89 ? 7.256 12.305 6.161 1.00 74.31 89 GLY A O 1
ATOM 679 N N . THR A 1 90 ? 5.735 13.117 7.591 1.00 79.12 90 THR A N 1
ATOM 680 C CA . THR A 1 90 ? 6.634 13.019 8.748 1.00 79.12 90 THR A CA 1
ATOM 681 C C . THR A 1 90 ? 6.695 11.573 9.245 1.00 79.12 90 THR A C 1
ATOM 683 O O . THR A 1 90 ? 5.670 10.873 9.309 1.00 79.12 90 THR A O 1
ATOM 686 N N . ARG A 1 91 ? 7.908 11.103 9.572 1.00 66.38 91 ARG A N 1
ATOM 687 C CA . ARG A 1 91 ? 8.095 9.823 10.270 1.00 66.38 91 ARG A CA 1
ATOM 688 C C . ARG A 1 91 ? 7.525 9.946 11.679 1.00 66.38 91 ARG A C 1
ATOM 690 O O . ARG A 1 91 ? 7.693 10.981 12.323 1.00 66.38 91 ARG A O 1
ATOM 697 N N . LEU A 1 92 ? 6.833 8.905 12.125 1.00 62.03 92 LEU A N 1
ATOM 698 C CA . LEU A 1 92 ? 6.408 8.815 13.513 1.00 62.03 92 LEU A CA 1
ATOM 699 C C . LEU A 1 92 ? 7.646 8.577 14.389 1.00 62.03 92 LEU A C 1
ATOM 701 O O . LEU A 1 92 ? 8.562 7.878 13.945 1.00 62.03 92 LEU A O 1
ATOM 705 N N . PRO A 1 93 ? 7.718 9.183 15.585 1.00 55.81 93 PRO A N 1
ATOM 706 C CA . PRO A 1 93 ? 8.695 8.765 16.578 1.00 55.81 93 PRO A CA 1
ATOM 707 C C . PRO A 1 93 ? 8.395 7.307 16.952 1.00 55.81 93 PRO A C 1
ATOM 709 O O . PRO A 1 93 ? 7.2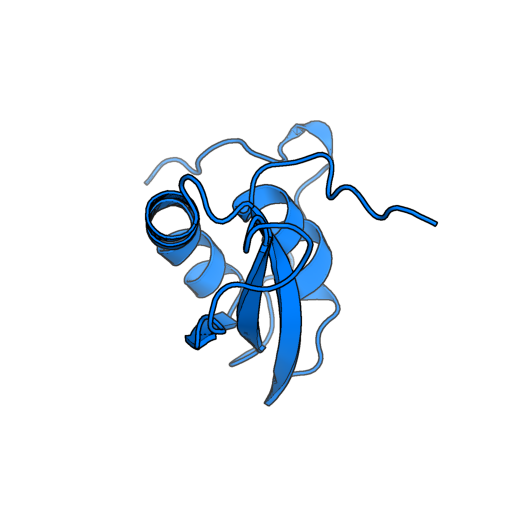38 6.976 17.211 1.00 55.81 93 PRO A O 1
ATOM 712 N N . GLY A 1 94 ? 9.421 6.456 16.871 1.00 51.47 94 GLY A N 1
ATOM 713 C CA . GLY A 1 94 ? 9.337 5.034 17.223 1.00 51.47 94 GLY A CA 1
ATOM 714 C C . GLY A 1 94 ? 9.269 4.783 18.720 1.00 51.47 94 GLY A C 1
ATOM 715 O O . GLY A 1 94 ? 9.533 5.731 19.496 1.00 51.47 94 GLY A O 1
#

pLDDT: mean 87.34, std 14.23, range [32.88, 98.31]

Foldseek 3Di:
DDPPVPDQPQLVCLVPLQPADAQGKDKDKDFPPCPVVSQVVNQVVCVQQQKHWDDKAAFDDDVSGIIIIMMHRHDHHPPCTPPDPVCRPDDDDD

Sequence (94 aa):
MTARAVGSFRVTLELAVPYMKVGGSGFFPRGRVHVMSEIEEAQDLCRELGAEVGSVSPPYGDNGESQIIRVTKMQSTSLEFPRRAKLLGTRLPG

Secondary structure (DSSP, 8-state):
------S-HHHHHHHHGGGSPTT-EEEEEEESTTHHHHHHHHHHHHHHTTEEEEEEPPPBSGGG-EEEEEEEE-SPPPTT-SPPGGGTTPPPP-

Radius of gyration: 13.14 Å; chains: 1; bounding box: 26×27×40 Å